Protein AF-A0A4P5UZQ2-F1 (afdb_monomer)

Structure (mmCIF, N/CA/C/O backbone):
data_AF-A0A4P5UZQ2-F1
#
_entry.id   AF-A0A4P5UZQ2-F1
#
loop_
_atom_site.group_PDB
_atom_site.id
_atom_site.type_symbol
_atom_site.label_atom_id
_atom_site.label_alt_id
_atom_site.label_comp_id
_atom_site.label_asym_id
_atom_site.label_entity_id
_atom_site.label_seq_id
_atom_site.pdbx_PDB_ins_code
_atom_site.Cartn_x
_atom_site.Cartn_y
_atom_site.Cartn_z
_atom_site.occupancy
_atom_site.B_iso_or_equiv
_atom_site.auth_seq_id
_atom_site.auth_comp_id
_atom_site.auth_asym_id
_atom_site.auth_atom_id
_atom_site.pdbx_PDB_model_num
ATOM 1 N N . MET A 1 1 ? 15.882 -13.762 -5.109 1.00 49.16 1 MET A N 1
ATOM 2 C CA . MET A 1 1 ? 14.760 -13.003 -5.706 1.00 49.16 1 MET A CA 1
ATOM 3 C C . MET A 1 1 ? 15.111 -12.669 -7.142 1.00 49.16 1 MET A C 1
ATOM 5 O O . MET A 1 1 ? 16.211 -12.174 -7.366 1.00 49.16 1 MET A O 1
ATOM 9 N N . SER A 1 2 ? 14.234 -12.939 -8.112 1.00 47.66 2 SER A N 1
ATOM 10 C CA . SER A 1 2 ? 14.454 -12.414 -9.464 1.00 47.66 2 SER A CA 1
ATOM 11 C C . SER A 1 2 ? 14.157 -10.909 -9.446 1.00 47.66 2 SER A C 1
ATOM 13 O O . SER A 1 2 ? 13.168 -10.476 -8.862 1.00 47.66 2 SER A O 1
ATOM 15 N N . LYS A 1 3 ? 15.002 -10.084 -10.077 1.00 52.59 3 LYS A N 1
ATOM 16 C CA . LYS A 1 3 ? 14.808 -8.620 -10.191 1.00 52.59 3 LYS A CA 1
ATOM 17 C C . LYS A 1 3 ? 13.460 -8.222 -10.829 1.00 52.59 3 LYS A C 1
ATOM 19 O O . LYS A 1 3 ? 13.078 -7.056 -10.792 1.00 52.59 3 LYS A O 1
ATOM 24 N N . LEU A 1 4 ? 12.741 -9.181 -11.414 1.00 57.22 4 LEU A N 1
ATOM 25 C CA . LEU A 1 4 ? 11.471 -8.980 -12.104 1.00 57.22 4 LEU A CA 1
ATOM 26 C C . LEU A 1 4 ? 10.311 -8.700 -11.136 1.00 57.22 4 LEU A C 1
ATOM 28 O O . LEU A 1 4 ? 9.466 -7.867 -11.463 1.00 57.22 4 LEU A O 1
ATOM 32 N N . SER A 1 5 ? 10.300 -9.302 -9.938 1.00 70.31 5 SER A N 1
ATOM 33 C CA . SER A 1 5 ? 9.136 -9.273 -9.035 1.00 70.31 5 SER A CA 1
ATOM 34 C C . SER A 1 5 ? 8.850 -7.910 -8.394 1.00 70.31 5 SER A C 1
ATOM 36 O O . SER A 1 5 ? 7.720 -7.656 -8.009 1.00 70.31 5 SER A O 1
ATOM 38 N N . ILE A 1 6 ? 9.825 -7.001 -8.308 1.00 86.50 6 ILE A N 1
ATOM 39 C CA . ILE A 1 6 ? 9.618 -5.640 -7.770 1.00 86.50 6 ILE A CA 1
ATOM 40 C C . ILE A 1 6 ? 9.812 -4.528 -8.811 1.00 86.50 6 ILE A C 1
ATOM 42 O O . ILE A 1 6 ? 9.626 -3.346 -8.536 1.00 86.50 6 ILE A O 1
ATOM 46 N N . SER A 1 7 ? 10.160 -4.878 -10.048 1.00 87.50 7 SER A N 1
ATOM 47 C CA . SER A 1 7 ? 10.441 -3.881 -11.093 1.00 87.50 7 SER A CA 1
ATOM 48 C C . SER A 1 7 ? 9.331 -2.829 -11.264 1.00 87.50 7 SER A C 1
ATOM 50 O O . SER A 1 7 ? 9.636 -1.669 -11.530 1.00 87.50 7 SER A O 1
ATOM 52 N N . TRP A 1 8 ? 8.070 -3.202 -11.027 1.00 90.44 8 TRP A N 1
ATOM 53 C CA . TRP A 1 8 ? 6.897 -2.323 -11.099 1.00 90.44 8 TRP A CA 1
ATOM 54 C C . TRP A 1 8 ? 6.893 -1.173 -10.074 1.00 90.44 8 TRP A C 1
ATOM 56 O O . TRP A 1 8 ? 6.222 -0.167 -10.298 1.00 90.44 8 TRP A O 1
ATOM 66 N N . PHE A 1 9 ? 7.637 -1.303 -8.969 1.00 92.56 9 PHE A N 1
ATOM 67 C CA . PHE A 1 9 ? 7.809 -0.237 -7.982 1.00 92.56 9 PHE A CA 1
ATOM 68 C C . PHE A 1 9 ? 9.000 0.672 -8.311 1.00 92.56 9 PHE A C 1
ATOM 70 O O . PHE A 1 9 ? 8.958 1.856 -8.008 1.00 92.56 9 PHE A O 1
ATOM 77 N N . TYR A 1 10 ? 10.072 0.162 -8.926 1.00 88.31 10 TYR A N 1
ATOM 78 C CA . TYR A 1 10 ? 11.285 0.958 -9.195 1.00 88.31 10 TYR A CA 1
ATOM 79 C C . TYR A 1 10 ? 11.356 1.570 -10.596 1.00 88.31 10 TYR A C 1
ATOM 81 O O . TYR A 1 10 ? 12.229 2.387 -10.867 1.00 88.31 10 TYR A O 1
ATOM 89 N N . THR A 1 11 ? 10.480 1.157 -11.504 1.00 87.56 11 THR A N 1
ATOM 90 C CA . THR A 1 11 ? 10.437 1.644 -12.887 1.00 87.56 11 THR A CA 1
ATOM 91 C C . THR A 1 11 ? 8.995 1.902 -13.289 1.00 87.56 11 THR A C 1
ATOM 93 O O . THR A 1 11 ? 8.082 1.420 -12.620 1.00 87.56 11 THR A O 1
ATOM 96 N N . SER A 1 12 ? 8.780 2.640 -14.382 1.00 86.25 12 SER A N 1
ATOM 97 C CA . SER A 1 12 ? 7.440 2.757 -14.959 1.00 86.25 12 SER A CA 1
ATOM 98 C C . SER A 1 12 ? 6.910 1.355 -15.309 1.00 86.25 12 SER A C 1
ATOM 100 O O . SER A 1 12 ? 7.526 0.661 -16.125 1.00 86.25 12 SER A O 1
ATOM 102 N N . PRO A 1 13 ? 5.798 0.900 -14.701 1.00 84.19 13 PRO A N 1
ATOM 103 C CA .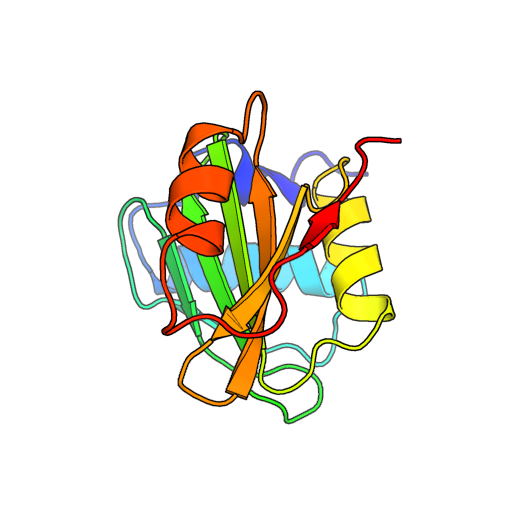 PRO A 1 13 ? 5.224 -0.414 -14.967 1.00 84.19 13 PRO A CA 1
ATOM 104 C C . PRO A 1 13 ? 4.559 -0.509 -16.351 1.00 84.19 13 PRO A C 1
ATOM 106 O O . PRO A 1 13 ? 4.237 -1.618 -16.782 1.00 84.19 13 PRO A O 1
ATOM 109 N N . GLY A 1 14 ? 4.370 0.621 -17.042 1.00 84.25 14 GLY A N 1
ATOM 110 C CA . GLY A 1 14 ? 3.774 0.716 -18.373 1.00 84.25 14 GLY A CA 1
ATOM 111 C C . GLY A 1 14 ? 2.798 1.887 -18.511 1.00 84.25 14 GLY A C 1
ATOM 112 O O . GLY A 1 14 ? 2.581 2.651 -17.571 1.00 84.25 14 GLY A O 1
ATOM 113 N N . ASP A 1 15 ? 2.206 1.991 -19.699 1.00 86.50 15 ASP A N 1
ATOM 114 C CA . ASP A 1 15 ? 1.211 2.987 -20.129 1.00 86.50 15 ASP A CA 1
ATOM 115 C C . ASP A 1 15 ? -0.201 2.391 -20.302 1.00 86.50 15 ASP A C 1
ATOM 117 O O . ASP A 1 15 ? -1.159 3.088 -20.627 1.00 86.50 15 ASP A O 1
ATOM 121 N N . ASN A 1 16 ? -0.350 1.087 -20.065 1.00 90.56 16 ASN A N 1
ATOM 122 C CA . ASN A 1 16 ? -1.605 0.360 -20.188 1.00 90.56 16 ASN A CA 1
ATOM 123 C C . ASN A 1 16 ? -2.017 -0.214 -18.827 1.00 90.56 16 ASN A C 1
ATOM 125 O O . ASN A 1 16 ? -1.337 -1.088 -18.288 1.00 90.56 16 ASN A O 1
ATOM 129 N N . ALA A 1 17 ? -3.154 0.244 -18.301 1.00 91.31 17 ALA A N 1
ATOM 130 C CA . ALA A 1 17 ? -3.618 -0.093 -16.956 1.00 91.31 17 ALA A CA 1
ATOM 131 C C . ALA A 1 17 ? -3.788 -1.607 -16.735 1.00 91.31 17 ALA A C 1
ATOM 133 O O . ALA A 1 17 ? -3.405 -2.123 -15.687 1.00 91.31 17 ALA A O 1
ATOM 134 N N . HIS A 1 18 ? -4.284 -2.339 -17.738 1.00 91.25 18 HIS A N 1
ATOM 135 C CA . HIS A 1 18 ? -4.426 -3.793 -17.658 1.00 91.25 18 HIS A CA 1
ATOM 136 C C . HIS A 1 18 ? -3.063 -4.495 -17.573 1.00 91.25 18 HIS A C 1
ATOM 138 O O . HIS A 1 18 ? -2.870 -5.375 -16.737 1.00 91.25 18 HIS A O 1
ATOM 144 N N . ARG A 1 19 ? -2.080 -4.075 -18.382 1.00 91.56 19 ARG A N 1
ATOM 145 C CA . ARG A 1 19 ? -0.714 -4.632 -18.329 1.00 91.56 19 ARG A CA 1
ATOM 146 C C . ARG A 1 19 ? 0.001 -4.297 -17.021 1.00 91.56 19 ARG A C 1
ATOM 148 O O . ARG A 1 19 ? 0.721 -5.143 -16.494 1.00 91.56 19 ARG A O 1
ATOM 155 N N . VAL A 1 20 ? -0.207 -3.089 -16.494 1.00 92.62 20 VAL A N 1
ATOM 156 C CA . VAL A 1 20 ? 0.302 -2.685 -15.175 1.00 92.62 20 VAL A CA 1
ATOM 157 C C . VAL A 1 20 ? -0.277 -3.598 -14.092 1.00 92.62 20 VAL A C 1
ATOM 159 O O . VAL A 1 20 ? 0.485 -4.176 -13.318 1.00 92.62 20 VAL A O 1
ATOM 162 N N . ALA A 1 21 ? -1.599 -3.791 -14.078 1.00 94.50 21 ALA A N 1
ATOM 163 C CA . ALA A 1 21 ? -2.272 -4.668 -13.124 1.00 94.50 21 ALA A CA 1
ATOM 164 C C . ALA A 1 21 ? -1.773 -6.114 -13.213 1.00 94.50 21 ALA A C 1
ATOM 166 O O . ALA A 1 21 ? -1.423 -6.705 -12.195 1.00 94.50 21 ALA A O 1
ATOM 167 N N . GLU A 1 22 ? -1.659 -6.664 -14.423 1.00 93.56 22 GLU A N 1
ATOM 168 C CA . GLU A 1 22 ? -1.141 -8.015 -14.641 1.00 93.56 22 GLU A CA 1
ATOM 169 C C . GLU A 1 22 ? 0.271 -8.190 -14.080 1.00 93.56 22 GLU A C 1
ATOM 171 O O . GLU A 1 22 ? 0.534 -9.130 -13.330 1.00 93.56 22 GLU A O 1
ATOM 176 N N . ARG A 1 23 ? 1.169 -7.244 -14.364 1.00 92.25 23 ARG A N 1
ATOM 177 C CA . ARG A 1 23 ? 2.547 -7.286 -13.864 1.00 92.25 23 ARG A CA 1
ATOM 178 C C . ARG A 1 23 ? 2.607 -7.278 -12.337 1.00 92.25 23 ARG A C 1
ATOM 180 O O . ARG A 1 23 ? 3.391 -8.025 -11.751 1.00 92.25 23 ARG A O 1
ATOM 187 N N . VAL A 1 24 ? 1.794 -6.439 -11.696 1.00 93.38 24 VAL A N 1
ATOM 188 C CA . VAL A 1 24 ? 1.735 -6.349 -10.231 1.00 93.38 24 VAL A CA 1
ATOM 189 C C . VAL A 1 24 ? 1.110 -7.610 -9.629 1.00 93.38 24 VAL A C 1
ATOM 191 O O . VAL A 1 24 ? 1.652 -8.146 -8.664 1.00 93.38 24 VAL A O 1
ATOM 194 N N . ARG A 1 25 ? 0.041 -8.156 -10.221 1.00 94.75 25 ARG A N 1
ATOM 195 C CA . ARG A 1 25 ? -0.556 -9.428 -9.782 1.00 94.75 25 ARG A CA 1
ATOM 196 C C . ARG A 1 25 ? 0.442 -10.574 -9.842 1.00 94.75 25 ARG A C 1
ATOM 198 O O . ARG A 1 25 ? 0.642 -11.242 -8.835 1.00 94.75 25 ARG A O 1
ATOM 205 N N . GLN A 1 26 ? 1.133 -10.753 -10.968 1.00 93.25 26 GLN A N 1
ATOM 206 C CA . GLN A 1 26 ? 2.139 -11.808 -11.115 1.00 93.25 26 GLN A CA 1
ATOM 207 C C . GLN A 1 26 ? 3.250 -11.699 -10.062 1.00 93.25 26 GLN A C 1
ATOM 209 O O . GLN A 1 26 ? 3.673 -12.709 -9.491 1.00 93.25 26 GLN A O 1
ATOM 214 N N . ALA A 1 27 ? 3.697 -10.478 -9.755 1.00 92.31 27 ALA A N 1
ATOM 215 C CA . ALA A 1 27 ? 4.657 -10.225 -8.687 1.00 92.31 27 ALA A CA 1
ATOM 216 C C . ALA A 1 27 ? 4.125 -10.636 -7.302 1.00 92.31 27 ALA A C 1
ATOM 218 O O . ALA A 1 27 ? 4.799 -11.370 -6.574 1.00 92.31 27 ALA A O 1
ATOM 219 N N . LEU A 1 28 ? 2.912 -10.201 -6.957 1.00 93.00 28 LEU A N 1
ATOM 220 C CA . LEU A 1 28 ? 2.264 -10.495 -5.677 1.00 93.00 28 LEU A CA 1
ATOM 221 C C . LEU A 1 28 ? 1.963 -11.993 -5.518 1.00 93.00 28 LEU A C 1
ATOM 223 O O . LEU A 1 28 ? 2.246 -12.565 -4.462 1.00 93.00 28 LEU A O 1
ATOM 227 N N . TRP A 1 29 ? 1.493 -12.662 -6.571 1.00 93.81 29 TRP A N 1
ATOM 228 C CA . TRP A 1 29 ? 1.276 -14.110 -6.594 1.00 93.81 29 TRP A CA 1
ATOM 229 C C . TRP A 1 29 ? 2.574 -14.883 -6.392 1.00 93.81 29 TRP A C 1
ATOM 231 O O . TRP A 1 29 ? 2.625 -15.777 -5.551 1.00 93.81 29 TRP A O 1
ATOM 241 N N . THR A 1 30 ? 3.651 -14.489 -7.079 1.00 91.12 30 THR A N 1
ATOM 242 C CA . THR A 1 30 ? 4.980 -15.106 -6.907 1.00 91.12 30 THR A CA 1
ATOM 243 C C . THR A 1 30 ? 5.515 -14.918 -5.485 1.00 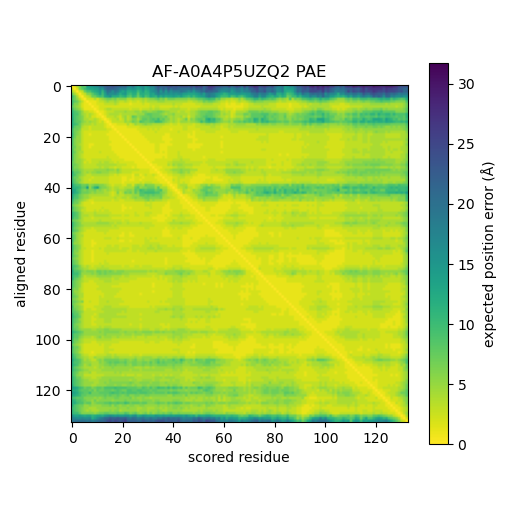91.12 30 THR A C 1
ATOM 245 O O . THR A 1 30 ? 6.289 -15.735 -4.991 1.00 91.12 30 THR A O 1
ATOM 248 N N . SER A 1 31 ? 5.090 -13.853 -4.802 1.00 89.19 31 SER A N 1
ATOM 249 C CA . SER A 1 31 ? 5.419 -13.599 -3.399 1.00 89.19 31 SER A CA 1
ATOM 250 C C . SER A 1 31 ? 4.582 -14.435 -2.411 1.00 89.19 31 SER A C 1
ATOM 252 O O . SER A 1 31 ? 4.899 -14.487 -1.229 1.00 89.19 31 SER A O 1
ATOM 254 N N . GLY A 1 32 ? 3.536 -15.122 -2.878 1.00 89.88 32 GLY A N 1
ATOM 255 C CA . GLY A 1 32 ? 2.671 -15.978 -2.061 1.00 89.88 32 GLY A CA 1
ATOM 256 C C . GLY A 1 32 ? 1.323 -15.362 -1.675 1.00 89.88 32 GLY A C 1
ATOM 257 O O . GLY A 1 32 ? 0.610 -15.961 -0.873 1.00 89.88 32 GLY A O 1
ATOM 258 N N . LEU A 1 33 ? 0.947 -14.204 -2.230 1.00 92.31 33 LEU A N 1
ATOM 259 C CA . LEU A 1 33 ? -0.386 -13.600 -2.066 1.00 92.31 33 LEU A CA 1
ATOM 260 C C . LEU A 1 33 ? -1.344 -14.130 -3.140 1.00 92.31 33 LEU A C 1
ATOM 262 O O . LEU A 1 33 ? -1.842 -13.366 -3.953 1.00 92.31 33 LEU A O 1
ATOM 266 N N . THR A 1 34 ? -1.544 -15.446 -3.206 1.00 91.69 34 THR A N 1
ATOM 267 C CA . THR A 1 34 ? -2.223 -16.114 -4.335 1.00 91.69 34 THR A CA 1
ATOM 268 C C . THR A 1 34 ? -3.718 -15.818 -4.451 1.00 91.69 34 THR A C 1
ATOM 270 O O . THR A 1 34 ? -4.249 -15.865 -5.552 1.00 91.69 34 THR A O 1
ATOM 273 N N . ASP A 1 35 ? -4.391 -15.485 -3.348 1.00 93.50 35 ASP A N 1
ATOM 274 C CA . ASP A 1 35 ? -5.828 -15.159 -3.313 1.00 93.50 35 ASP A CA 1
ATOM 275 C C . ASP A 1 35 ? -6.096 -13.659 -3.547 1.00 93.50 35 ASP A C 1
ATOM 277 O O . ASP A 1 35 ? -6.920 -13.026 -2.889 1.00 93.50 35 ASP A O 1
ATOM 281 N N . LEU A 1 36 ? -5.292 -13.057 -4.425 1.00 95.06 36 LEU A N 1
ATOM 282 C CA . LEU A 1 36 ? -5.312 -11.637 -4.753 1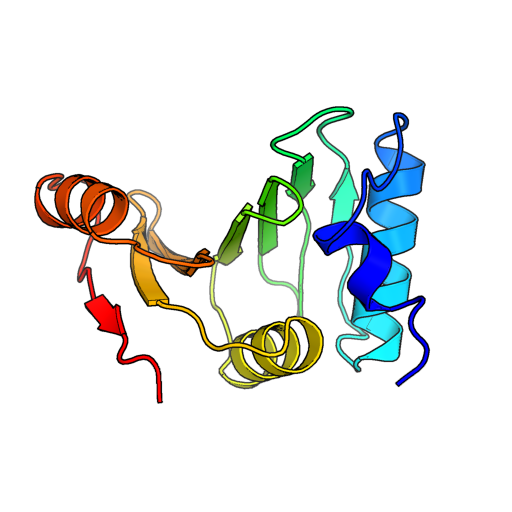.00 95.06 36 LEU A CA 1
ATOM 283 C C . LEU A 1 36 ? -5.792 -11.441 -6.186 1.00 95.06 36 LEU A C 1
ATOM 285 O O . LEU A 1 36 ? -5.240 -12.031 -7.116 1.00 95.06 36 LEU A O 1
ATOM 289 N N . TRP A 1 37 ? -6.729 -10.522 -6.383 1.00 96.00 37 TRP A N 1
ATOM 290 C CA . TRP A 1 37 ? -7.085 -10.021 -7.704 1.00 96.00 37 TRP A CA 1
ATOM 291 C C . TRP A 1 37 ? -7.150 -8.499 -7.688 1.00 96.00 37 TRP A C 1
ATOM 293 O O . TRP A 1 37 ? -7.797 -7.908 -6.827 1.00 96.00 37 TRP A O 1
ATOM 303 N N . LEU A 1 38 ? -6.476 -7.867 -8.646 1.00 96.38 38 LEU A N 1
ATOM 304 C CA . LEU A 1 38 ? -6.380 -6.419 -8.785 1.00 96.38 38 LEU A CA 1
ATOM 305 C C . LEU A 1 38 ? -6.574 -6.020 -10.247 1.00 96.38 38 LEU A C 1
ATOM 307 O O . LEU A 1 38 ? -5.980 -6.625 -11.139 1.00 96.38 38 LEU A O 1
ATOM 311 N N . ASP A 1 39 ? -7.334 -4.955 -10.460 1.00 96.38 39 ASP A N 1
ATOM 312 C CA . ASP A 1 39 ? -7.573 -4.335 -11.756 1.00 96.38 39 ASP A CA 1
ATOM 313 C C . ASP A 1 39 ? -6.988 -2.922 -11.781 1.00 96.38 39 ASP A C 1
ATOM 315 O O . ASP A 1 39 ? -6.975 -2.213 -10.772 1.00 96.38 39 ASP A O 1
ATOM 319 N N . GLY A 1 40 ? -6.459 -2.519 -12.936 1.00 91.44 40 GLY A N 1
ATOM 320 C CA . GLY A 1 40 ? -5.804 -1.227 -13.100 1.00 91.44 40 GLY A CA 1
ATOM 321 C C . GLY A 1 40 ? -6.781 -0.118 -13.433 1.00 91.44 40 GLY A C 1
ATOM 322 O O . GLY A 1 40 ? -7.556 -0.240 -14.377 1.00 91.44 40 GLY A O 1
ATOM 323 N N . THR A 1 41 ? -6.694 0.986 -12.694 1.00 86.19 41 THR A N 1
ATOM 324 C CA . THR A 1 41 ? -7.573 2.151 -12.870 1.00 86.19 41 THR A CA 1
ATOM 325 C C . THR A 1 41 ? -6.826 3.404 -13.330 1.00 86.19 41 THR A C 1
ATOM 327 O O . THR A 1 41 ? -7.458 4.425 -13.577 1.00 86.19 41 THR A O 1
ATOM 330 N N . SER A 1 42 ? -5.493 3.356 -13.430 1.00 87.44 42 SER A N 1
ATOM 331 C CA . SER A 1 42 ? -4.650 4.460 -13.914 1.00 87.44 42 SER A CA 1
ATOM 332 C C . SER A 1 42 ? -3.573 3.961 -14.882 1.00 87.44 42 SER A C 1
ATOM 334 O O . SER A 1 42 ? -3.066 2.846 -14.743 1.00 87.44 42 SER A O 1
ATOM 336 N N . THR A 1 43 ? -3.213 4.803 -15.852 1.00 83.88 43 THR A N 1
ATOM 337 C CA . THR A 1 43 ? -2.151 4.575 -16.848 1.00 83.88 43 THR A CA 1
ATOM 338 C C . THR A 1 43 ? -0.884 5.396 -16.583 1.00 83.88 43 THR A C 1
ATOM 340 O O . THR A 1 43 ? 0.100 5.239 -17.301 1.00 83.88 43 THR A O 1
ATOM 343 N N . SER A 1 44 ? -0.877 6.255 -15.559 1.00 87.50 44 SER A N 1
ATOM 344 C CA . SER A 1 44 ? 0.261 7.105 -15.183 1.00 87.50 44 SER A CA 1
ATOM 345 C C . SER A 1 44 ? 0.405 7.212 -13.667 1.00 87.50 44 SER A C 1
ATOM 347 O O . SER A 1 44 ? -0.544 6.952 -12.932 1.00 87.50 44 SER A O 1
ATOM 349 N N . ALA A 1 45 ? 1.584 7.621 -13.192 1.00 88.50 45 ALA A N 1
ATOM 350 C CA . ALA A 1 45 ? 1.816 7.841 -11.769 1.00 88.50 45 ALA A CA 1
ATOM 351 C C . ALA A 1 45 ? 0.949 9.002 -11.216 1.00 88.50 45 ALA A C 1
ATOM 353 O O . ALA A 1 45 ? 0.828 10.025 -11.894 1.00 88.50 45 ALA A O 1
ATOM 354 N N . PRO A 1 46 ? 0.390 8.888 -9.996 1.00 94.00 46 PRO A N 1
ATOM 355 C CA . PRO A 1 46 ? 0.340 7.682 -9.172 1.00 94.00 46 PRO A CA 1
ATOM 356 C C . PRO A 1 46 ? -0.481 6.569 -9.836 1.00 94.00 46 PRO A C 1
ATOM 358 O O . PRO A 1 46 ? -1.630 6.765 -10.240 1.00 94.00 46 PRO A O 1
ATOM 361 N N . TYR A 1 47 ? 0.120 5.386 -9.952 1.00 95.50 47 TYR A N 1
ATOM 362 C CA . TYR A 1 47 ? -0.574 4.216 -10.468 1.00 95.50 47 TYR A CA 1
ATOM 363 C C . TYR A 1 47 ? -1.554 3.745 -9.412 1.00 95.50 47 TYR A C 1
ATOM 365 O O . TYR A 1 47 ? -1.243 3.793 -8.225 1.00 95.50 47 TYR A O 1
ATOM 373 N N . LYS A 1 48 ? -2.726 3.287 -9.845 1.00 96.19 48 LYS A N 1
ATOM 374 C CA . LYS A 1 48 ? -3.772 2.817 -8.948 1.00 96.19 48 LYS A CA 1
ATOM 375 C C . LYS A 1 48 ? -4.307 1.476 -9.421 1.00 96.19 48 LYS A C 1
ATOM 377 O O . LYS A 1 48 ? -4.654 1.324 -10.595 1.00 96.19 48 LYS A O 1
ATOM 382 N N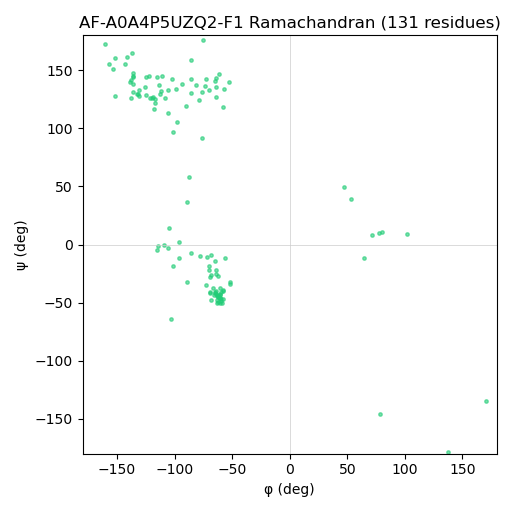 . LEU A 1 49 ? -4.361 0.531 -8.491 1.00 96.94 49 LEU A N 1
ATOM 383 C CA . LEU A 1 49 ? -5.015 -0.758 -8.645 1.00 96.94 49 LEU A CA 1
ATOM 384 C C . LEU A 1 49 ? -6.084 -0.926 -7.567 1.00 96.94 49 LEU A C 1
ATOM 386 O O . LEU A 1 49 ? -5.894 -0.511 -6.424 1.00 96.94 49 LEU A O 1
ATOM 390 N N . THR A 1 50 ? -7.182 -1.580 -7.920 1.00 97.38 50 THR A N 1
ATOM 391 C CA . THR A 1 50 ? -8.293 -1.865 -7.006 1.00 97.38 50 THR A CA 1
ATOM 392 C C . THR A 1 50 ? -8.764 -3.295 -7.185 1.00 97.38 50 THR A C 1
ATOM 394 O O . THR A 1 50 ? -8.800 -3.794 -8.307 1.00 97.38 50 THR A O 1
ATOM 397 N N . GLY A 1 51 ? -9.165 -3.947 -6.104 1.00 96.69 51 GLY A N 1
ATOM 398 C CA . GLY A 1 51 ? -9.727 -5.285 -6.167 1.00 96.69 51 GLY A CA 1
ATOM 399 C C . GLY A 1 51 ? -9.888 -5.887 -4.783 1.00 96.69 51 GLY A C 1
ATOM 400 O O . GLY A 1 51 ? -10.404 -5.234 -3.874 1.00 96.69 51 GLY A O 1
ATOM 401 N N . ASN A 1 52 ? -9.480 -7.143 -4.627 1.00 96.62 52 ASN A N 1
ATOM 402 C CA . ASN A 1 52 ? -9.657 -7.876 -3.384 1.00 96.62 52 ASN A CA 1
ATOM 403 C C . ASN A 1 52 ? -8.486 -8.809 -3.054 1.00 96.62 52 ASN A C 1
ATOM 405 O O . ASN A 1 52 ? -7.742 -9.250 -3.930 1.00 96.62 52 ASN A O 1
ATOM 409 N N . TYR A 1 53 ? -8.349 -9.093 -1.763 1.00 96.31 53 TYR A N 1
ATOM 410 C CA . TYR A 1 53 ? -7.464 -10.107 -1.207 1.00 96.31 53 TYR A CA 1
ATOM 411 C C . TYR A 1 53 ? -8.207 -10.846 -0.093 1.00 96.31 53 TYR A C 1
ATOM 413 O O . TYR A 1 53 ? -8.740 -10.198 0.812 1.00 96.31 53 TYR A O 1
ATOM 421 N N . GLU A 1 54 ? -8.277 -12.178 -0.158 1.00 94.56 54 GLU A N 1
ATOM 422 C CA . GLU A 1 54 ? -9.032 -13.000 0.808 1.00 94.56 54 GLU A CA 1
ATOM 423 C C . GLU A 1 54 ? -10.499 -12.549 0.960 1.00 94.56 54 GLU A C 1
ATOM 425 O O . GLU A 1 54 ? -11.042 -12.468 2.065 1.00 94.56 54 GLU A O 1
ATOM 430 N N . GLY A 1 55 ? -11.132 -12.171 -0.158 1.00 93.88 55 GLY A N 1
ATOM 431 C CA . GLY A 1 55 ? -12.514 -11.681 -0.194 1.00 93.88 55 GLY A CA 1
ATOM 432 C C . GLY A 1 55 ? -12.730 -10.286 0.409 1.00 93.88 55 GLY A C 1
ATOM 433 O O . GLY A 1 55 ? -13.874 -9.863 0.562 1.00 93.88 55 GLY A O 1
ATOM 434 N N . ARG A 1 56 ? -11.662 -9.555 0.755 1.00 94.50 56 ARG A N 1
ATOM 435 C CA . ARG A 1 56 ? -11.728 -8.201 1.331 1.00 94.50 56 ARG A CA 1
ATOM 436 C C . ARG A 1 56 ? -11.204 -7.166 0.353 1.00 94.50 56 ARG A C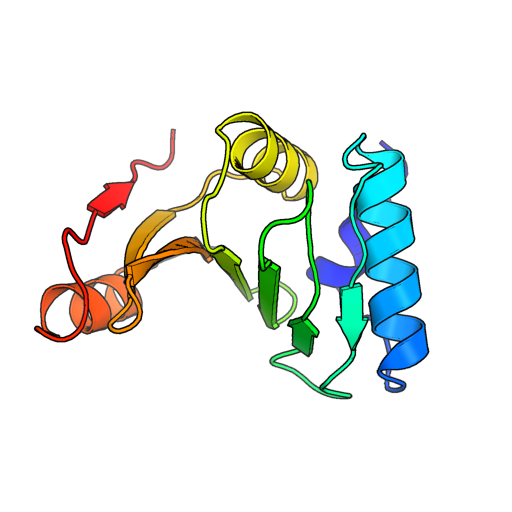 1
ATOM 438 O O . ARG A 1 56 ? -10.245 -7.437 -0.365 1.00 94.50 56 ARG A O 1
ATOM 445 N N . MET A 1 57 ? -11.793 -5.971 0.358 1.00 96.56 57 MET A N 1
ATOM 446 C CA . MET A 1 57 ? -11.349 -4.876 -0.509 1.00 96.56 57 MET A CA 1
ATOM 447 C C . MET A 1 57 ? -9.867 -4.554 -0.276 1.00 96.56 57 MET A C 1
ATOM 449 O O . MET A 1 57 ? -9.435 -4.394 0.871 1.00 96.56 57 MET A O 1
ATOM 453 N N . LEU A 1 58 ? -9.128 -4.406 -1.375 1.00 97.56 58 LEU A N 1
ATOM 454 C CA . LEU A 1 58 ? -7.738 -3.976 -1.407 1.00 97.56 58 LEU A CA 1
ATOM 455 C C . LEU A 1 58 ? -7.532 -2.957 -2.531 1.00 97.56 58 LEU A C 1
ATOM 457 O O . LEU A 1 58 ? -7.906 -3.191 -3.679 1.00 97.56 58 LEU A O 1
ATOM 461 N N . GLU A 1 59 ? -6.885 -1.848 -2.209 1.00 97.81 59 GLU A N 1
ATOM 462 C CA . GLU A 1 59 ? -6.396 -0.870 -3.171 1.00 97.81 59 GLU A CA 1
ATOM 463 C C . GLU A 1 59 ? -4.903 -0.638 -2.961 1.00 97.81 59 GLU A C 1
ATOM 465 O O . GLU A 1 59 ? -4.415 -0.625 -1.827 1.00 97.81 59 GLU A O 1
ATOM 470 N N . LEU A 1 60 ? -4.195 -0.436 -4.068 1.00 97.56 60 LEU A N 1
ATOM 471 C CA . LEU A 1 60 ? -2.795 -0.042 -4.091 1.00 97.56 60 LEU A CA 1
ATOM 472 C C . LEU A 1 60 ? -2.656 1.231 -4.914 1.00 97.56 60 LEU A C 1
ATOM 474 O O . LEU A 1 60 ? -3.087 1.267 -6.067 1.00 97.56 60 LEU A O 1
ATOM 478 N N . ASP A 1 61 ? -2.007 2.239 -4.346 1.00 96.69 61 ASP A N 1
ATOM 479 C CA . ASP A 1 61 ? -1.579 3.443 -5.042 1.00 96.69 61 ASP A CA 1
ATOM 480 C C . ASP A 1 61 ? -0.081 3.668 -4.843 1.00 96.69 61 ASP A C 1
ATOM 482 O O . ASP A 1 61 ? 0.438 3.485 -3.747 1.00 96.69 61 ASP A O 1
ATOM 486 N N . TRP A 1 62 ? 0.653 4.005 -5.903 1.00 96.88 62 TRP A N 1
ATOM 487 C CA . TRP A 1 62 ? 2.094 4.236 -5.779 1.00 96.88 62 TRP A CA 1
ATOM 488 C C . TRP A 1 62 ? 2.645 5.182 -6.836 1.00 96.88 62 TRP A C 1
ATOM 490 O O . TRP A 1 62 ? 2.190 5.213 -7.984 1.00 96.88 62 TRP A O 1
ATOM 500 N N . THR A 1 63 ? 3.708 5.882 -6.454 1.00 95.75 63 THR A N 1
ATOM 501 C CA . THR A 1 63 ? 4.614 6.565 -7.377 1.00 95.75 63 THR A CA 1
ATOM 502 C C . THR A 1 63 ? 5.930 5.792 -7.409 1.00 95.75 63 THR A C 1
ATOM 504 O O . THR A 1 63 ? 6.512 5.547 -6.345 1.00 95.75 63 THR A O 1
ATOM 507 N N . PRO A 1 64 ? 6.424 5.381 -8.596 1.00 94.31 64 PRO A N 1
ATOM 508 C CA . PRO A 1 64 ? 7.649 4.603 -8.688 1.00 94.31 64 PRO A CA 1
ATOM 509 C C . PRO A 1 64 ? 8.820 5.260 -7.958 1.00 94.31 64 PRO A C 1
ATOM 511 O O . PRO A 1 64 ? 9.010 6.467 -8.040 1.00 94.31 64 PRO A O 1
ATOM 514 N N . THR A 1 65 ? 9.625 4.454 -7.268 1.00 92.31 65 THR A N 1
ATOM 515 C CA . THR A 1 65 ? 10.806 4.845 -6.475 1.00 92.31 65 THR A CA 1
ATOM 516 C C . THR A 1 65 ? 10.549 5.726 -5.251 1.00 92.31 65 THR A C 1
ATOM 518 O O . THR A 1 65 ? 11.450 5.844 -4.419 1.00 92.31 65 THR A O 1
ATOM 521 N N . GLU A 1 66 ? 9.344 6.274 -5.091 1.00 94.38 66 GLU A N 1
ATOM 522 C CA . GLU A 1 66 ? 9.023 7.232 -4.035 1.00 94.38 66 GLU A CA 1
ATOM 523 C C . GLU A 1 66 ? 8.227 6.588 -2.902 1.00 94.38 66 GLU A C 1
ATOM 525 O O . GLU A 1 66 ? 8.714 6.486 -1.776 1.00 94.38 66 GLU A O 1
ATOM 530 N N . TRP A 1 67 ? 7.010 6.125 -3.180 1.00 95.75 67 TRP A N 1
ATOM 531 C CA . TRP A 1 67 ? 6.110 5.638 -2.141 1.00 95.75 67 TRP A CA 1
ATOM 532 C C . TRP A 1 67 ? 5.067 4.674 -2.690 1.00 95.75 67 TRP A C 1
ATOM 534 O O . TRP A 1 67 ? 4.711 4.727 -3.865 1.00 95.75 67 TRP A O 1
ATOM 544 N N . LEU A 1 68 ? 4.562 3.809 -1.814 1.00 97.44 68 LEU A N 1
ATOM 545 C CA . LEU A 1 68 ? 3.399 2.961 -2.031 1.00 97.44 68 LEU A CA 1
ATOM 546 C C . LEU A 1 68 ? 2.455 3.085 -0.839 1.00 97.44 68 LEU A C 1
ATOM 548 O O . LEU A 1 68 ? 2.879 2.973 0.308 1.00 97.44 68 LEU A O 1
ATOM 552 N N . ARG A 1 69 ? 1.172 3.263 -1.115 1.00 97.75 69 ARG A N 1
ATOM 553 C CA . ARG A 1 69 ? 0.080 3.204 -0.159 1.00 97.75 69 ARG A CA 1
ATOM 554 C C . ARG A 1 69 ? -0.790 1.995 -0.483 1.00 97.75 69 ARG A C 1
ATOM 556 O O . ARG A 1 69 ? -1.085 1.685 -1.633 1.00 97.75 69 ARG A O 1
ATOM 563 N N . MET A 1 70 ? -1.171 1.293 0.572 1.00 98.00 70 MET A N 1
ATOM 564 C CA . MET A 1 70 ? -2.119 0.193 0.531 1.00 98.00 70 MET A CA 1
ATOM 565 C C . MET A 1 70 ? -3.304 0.552 1.408 1.00 98.00 70 MET A C 1
ATOM 567 O O . MET A 1 70 ? -3.120 0.845 2.588 1.00 98.00 70 MET A O 1
ATOM 571 N N . ARG A 1 71 ? -4.508 0.481 0.848 1.00 98.00 71 ARG A N 1
ATOM 572 C CA . ARG A 1 71 ? -5.767 0.703 1.558 1.00 98.00 71 ARG A CA 1
ATOM 573 C C . ARG A 1 71 ? -6.577 -0.580 1.532 1.00 98.00 71 ARG A C 1
ATOM 575 O O . ARG A 1 71 ? -6.868 -1.103 0.463 1.00 98.00 71 ARG A O 1
ATOM 582 N N . ALA A 1 72 ? -6.926 -1.106 2.697 1.00 97.31 72 ALA A N 1
ATOM 583 C CA . ALA A 1 72 ? -7.614 -2.383 2.808 1.00 97.31 72 ALA A CA 1
ATOM 584 C C . ALA A 1 72 ? -8.748 -2.311 3.825 1.00 97.31 72 ALA A C 1
ATOM 586 O O . ALA A 1 72 ? -8.618 -1.680 4.873 1.00 97.31 72 ALA A O 1
ATOM 587 N N . GLN A 1 73 ? -9.839 -3.026 3.556 1.00 96.31 73 GLN A N 1
ATOM 588 C CA . GLN A 1 73 ? -10.913 -3.180 4.541 1.00 96.31 73 GLN A CA 1
ATOM 589 C C . GLN A 1 73 ? -10.405 -3.855 5.824 1.00 96.31 73 GLN A C 1
ATOM 591 O O . GLN A 1 73 ? -10.794 -3.497 6.930 1.00 96.31 73 GLN A O 1
ATOM 596 N N . SER A 1 74 ? -9.496 -4.816 5.673 1.00 93.38 74 SER A N 1
ATOM 597 C CA . SER A 1 74 ? -8.697 -5.372 6.759 1.00 93.38 74 SER A CA 1
ATOM 598 C C . SER A 1 74 ? -7.375 -5.853 6.177 1.00 93.38 74 SER A C 1
ATOM 600 O O . SER A 1 74 ? -7.375 -6.599 5.197 1.00 93.38 74 SER A O 1
ATOM 602 N N . ALA A 1 75 ? -6.257 -5.420 6.755 1.00 93.06 75 ALA A N 1
ATOM 603 C CA . ALA A 1 75 ? -4.924 -5.819 6.331 1.00 93.06 75 ALA A CA 1
ATOM 604 C C . ALA A 1 75 ? -4.378 -6.886 7.296 1.00 93.06 75 ALA A C 1
ATOM 606 O O . ALA A 1 75 ? -3.853 -6.537 8.358 1.00 93.06 75 ALA A O 1
ATOM 607 N N . PRO A 1 76 ? -4.478 -8.193 6.972 1.00 93.56 76 PRO A N 1
ATOM 608 C CA . PRO A 1 76 ? -3.900 -9.219 7.829 1.00 93.56 76 PRO A CA 1
ATOM 609 C C . PRO A 1 76 ? -2.377 -9.016 7.932 1.00 93.56 76 PRO A C 1
ATOM 611 O O . PRO A 1 76 ? -1.748 -8.624 6.943 1.00 93.56 76 PRO A O 1
ATOM 614 N N . PRO A 1 77 ? -1.738 -9.335 9.076 1.00 93.81 77 PRO A N 1
ATOM 615 C CA . PRO A 1 77 ? -0.299 -9.122 9.268 1.00 93.81 77 PRO A CA 1
ATOM 616 C C . PRO A 1 77 ? 0.579 -9.713 8.156 1.00 93.81 77 PRO A C 1
ATOM 618 O O . PRO A 1 77 ? 1.591 -9.122 7.780 1.00 93.81 77 PRO A O 1
ATOM 621 N N . ARG A 1 78 ? 0.161 -10.847 7.577 1.00 93.12 78 ARG A N 1
ATOM 622 C CA . ARG A 1 78 ? 0.833 -11.488 6.438 1.00 93.12 78 ARG A CA 1
ATOM 623 C C . ARG A 1 78 ? 0.898 -10.587 5.204 1.00 93.12 78 ARG A C 1
ATOM 625 O O . ARG A 1 78 ? 1.939 -10.557 4.558 1.00 93.12 78 ARG A O 1
ATOM 632 N N . LEU A 1 79 ? -0.167 -9.847 4.887 1.00 95.12 79 LEU A N 1
ATOM 633 C CA . LEU A 1 79 ? -0.202 -8.949 3.731 1.00 95.12 79 LEU A CA 1
ATOM 634 C C . LEU A 1 79 ? 0.847 -7.840 3.883 1.00 95.12 79 LEU A C 1
ATOM 636 O O . LEU A 1 79 ? 1.667 -7.628 2.995 1.00 95.12 79 LEU A O 1
ATOM 640 N N . ILE A 1 80 ? 0.890 -7.199 5.052 1.00 95.62 80 ILE A N 1
ATOM 641 C CA . ILE A 1 80 ? 1.845 -6.122 5.361 1.00 95.62 80 ILE A CA 1
ATOM 642 C C . ILE A 1 80 ? 3.287 -6.653 5.352 1.00 95.62 80 ILE A C 1
ATOM 644 O O . ILE A 1 80 ? 4.191 -6.015 4.801 1.00 95.62 80 ILE A O 1
ATOM 648 N N . ALA A 1 81 ? 3.509 -7.833 5.939 1.00 94.19 81 ALA A N 1
ATOM 649 C CA . ALA A 1 81 ? 4.815 -8.484 5.963 1.00 94.19 81 ALA A CA 1
ATOM 650 C C . ALA A 1 81 ? 5.302 -8.825 4.548 1.00 94.19 81 ALA A C 1
ATOM 652 O O . ALA A 1 81 ? 6.451 -8.539 4.213 1.00 94.19 81 ALA A O 1
ATOM 653 N N . GLN A 1 82 ? 4.425 -9.366 3.700 1.00 93.62 82 GLN A N 1
ATOM 654 C CA . GLN A 1 82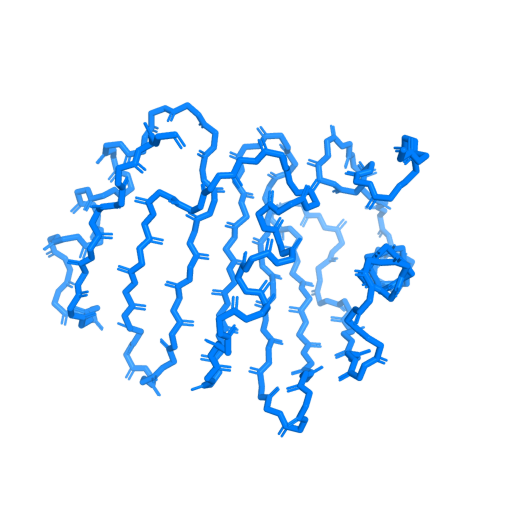 ? 4.764 -9.752 2.334 1.00 93.62 82 GLN A CA 1
ATOM 655 C C . GLN A 1 82 ? 5.042 -8.539 1.441 1.00 93.62 82 GLN A C 1
ATOM 657 O O . GLN A 1 82 ? 6.013 -8.545 0.683 1.00 93.62 82 GLN A O 1
ATOM 662 N N . MET A 1 83 ? 4.248 -7.472 1.581 1.00 94.75 83 MET A N 1
ATOM 663 C CA . MET A 1 83 ? 4.495 -6.195 0.907 1.00 94.75 83 MET A CA 1
ATOM 664 C C . MET A 1 83 ? 5.846 -5.605 1.318 1.00 94.75 83 MET A C 1
ATOM 666 O O . MET A 1 83 ? 6.639 -5.237 0.456 1.00 94.75 83 MET A O 1
ATOM 670 N N . SER A 1 84 ? 6.159 -5.594 2.617 1.00 94.25 84 SER A N 1
ATOM 671 C CA . SER A 1 84 ? 7.449 -5.099 3.120 1.00 94.25 84 SER A CA 1
ATOM 672 C C . SER A 1 84 ? 8.629 -5.945 2.646 1.00 94.25 84 SER A C 1
ATOM 674 O O . SER A 1 84 ? 9.674 -5.411 2.282 1.00 94.25 84 SER A O 1
ATOM 676 N N . TRP A 1 85 ? 8.466 -7.270 2.631 1.00 91.81 85 TRP A N 1
ATOM 677 C CA . TRP A 1 85 ? 9.482 -8.194 2.135 1.00 91.81 85 TRP A CA 1
ATOM 678 C C . TRP A 1 85 ? 9.758 -7.979 0.650 1.00 91.81 85 TRP A C 1
ATOM 680 O O . TRP A 1 85 ? 10.915 -7.923 0.243 1.00 91.81 85 TRP A O 1
ATOM 690 N N . MET A 1 86 ? 8.703 -7.811 -0.148 1.00 91.00 86 MET A N 1
ATOM 691 C CA . MET A 1 86 ? 8.828 -7.517 -1.568 1.00 91.00 86 MET A CA 1
ATOM 692 C C . MET A 1 86 ? 9.512 -6.165 -1.782 1.00 91.00 86 MET A C 1
ATOM 694 O O . MET A 1 86 ? 10.492 -6.128 -2.516 1.00 91.00 86 MET A O 1
ATOM 698 N N . LEU A 1 87 ? 9.041 -5.102 -1.111 1.00 91.62 87 LEU A N 1
ATOM 699 C CA . LEU A 1 87 ? 9.577 -3.732 -1.181 1.00 91.62 87 LEU A CA 1
ATOM 700 C C . LEU A 1 87 ? 11.013 -3.600 -0.663 1.00 91.62 87 LEU A C 1
ATOM 702 O O . LEU A 1 87 ? 11.738 -2.699 -1.082 1.00 91.62 87 LEU A O 1
ATOM 706 N N . GLY A 1 88 ? 11.436 -4.495 0.229 1.00 91.19 88 GLY A N 1
ATOM 707 C CA . GLY A 1 88 ? 12.742 -4.450 0.883 1.00 91.19 88 GLY A CA 1
ATOM 708 C C . GLY A 1 88 ? 12.831 -3.418 2.011 1.00 91.19 88 GLY A C 1
ATOM 709 O O . GLY A 1 88 ? 13.925 -3.146 2.499 1.00 91.19 88 GLY A O 1
ATOM 710 N N . PHE A 1 89 ? 11.707 -2.827 2.426 1.00 92.25 89 PHE A N 1
ATOM 711 C CA . PHE A 1 89 ? 11.620 -1.902 3.556 1.00 92.25 89 PHE A CA 1
ATOM 712 C C . PHE A 1 89 ? 10.225 -1.942 4.192 1.00 92.25 89 PHE A C 1
ATOM 714 O O . PHE A 1 89 ? 9.262 -2.425 3.600 1.00 92.25 89 PHE A O 1
ATOM 721 N N . LYS A 1 90 ? 10.130 -1.473 5.437 1.00 93.38 90 LYS A N 1
ATOM 722 C CA . LYS A 1 90 ? 8.902 -1.490 6.246 1.00 93.38 90 LYS A CA 1
ATOM 723 C C . LYS A 1 90 ? 8.019 -0.266 5.968 1.00 93.38 90 LYS A C 1
ATOM 725 O O . LYS A 1 90 ? 8.542 0.751 5.508 1.00 93.38 90 LYS A O 1
ATOM 730 N N . PRO A 1 91 ? 6.708 -0.332 6.268 1.00 96.06 91 PRO A N 1
ATOM 731 C CA . PRO A 1 91 ? 5.858 0.848 6.220 1.00 96.06 91 PRO A CA 1
ATOM 732 C C . PRO A 1 91 ? 6.332 1.865 7.263 1.00 96.06 91 PRO A C 1
ATOM 734 O O . PRO A 1 91 ? 6.764 1.493 8.354 1.00 96.06 91 PRO A O 1
ATOM 737 N N . GLY A 1 92 ? 6.249 3.147 6.920 1.00 95.44 92 GLY A N 1
ATOM 738 C CA . GLY A 1 92 ? 6.617 4.253 7.806 1.00 95.44 92 GLY A CA 1
ATOM 739 C C . GLY A 1 92 ? 5.413 4.942 8.447 1.00 95.44 92 GLY A C 1
ATOM 740 O O . GLY A 1 92 ? 5.576 5.651 9.439 1.00 95.44 92 GLY A O 1
ATOM 741 N N . ILE A 1 93 ? 4.215 4.757 7.887 1.00 96.19 93 ILE A N 1
ATOM 742 C CA . ILE A 1 93 ? 2.976 5.385 8.354 1.00 96.19 93 ILE A CA 1
ATOM 743 C C . ILE A 1 93 ? 1.841 4.356 8.292 1.00 96.19 93 ILE A C 1
ATOM 745 O O . ILE A 1 93 ? 1.747 3.578 7.341 1.00 96.19 93 ILE A O 1
ATOM 749 N N . HIS A 1 94 ? 0.983 4.370 9.308 1.00 96.62 94 HIS A N 1
ATOM 750 C CA . HIS A 1 94 ? -0.268 3.621 9.353 1.00 96.62 94 HIS A CA 1
ATOM 751 C C . HIS A 1 94 ? -1.384 4.493 9.932 1.00 96.62 94 HIS A C 1
ATOM 753 O O . HIS A 1 94 ? -1.139 5.258 10.862 1.00 96.62 94 HIS A O 1
ATOM 759 N N . TYR A 1 95 ? -2.596 4.384 9.402 1.00 96.81 95 TYR A N 1
ATOM 760 C CA . TYR A 1 95 ? -3.785 5.062 9.923 1.00 96.81 95 TYR A CA 1
ATOM 761 C C . TYR A 1 95 ? -5.054 4.374 9.414 1.00 96.81 95 TYR A C 1
ATOM 763 O O . TYR A 1 95 ? -4.993 3.512 8.540 1.00 96.81 95 TYR A O 1
ATOM 771 N N . THR A 1 96 ? -6.209 4.784 9.929 1.00 96.81 96 THR A N 1
ATOM 772 C CA . THR A 1 96 ? -7.515 4.400 9.386 1.00 96.81 96 THR A CA 1
ATOM 773 C C . THR A 1 96 ? -8.126 5.590 8.647 1.00 96.81 96 THR A C 1
ATOM 775 O O . THR A 1 96 ? -8.098 6.713 9.153 1.00 96.81 96 THR A O 1
ATOM 778 N N . ASP A 1 97 ? -8.638 5.374 7.435 1.00 94.62 97 ASP A N 1
ATOM 779 C CA . ASP A 1 97 ? -9.288 6.428 6.650 1.00 94.62 97 ASP A CA 1
ATOM 780 C C . ASP A 1 97 ? -10.705 6.760 7.160 1.00 94.62 97 ASP A C 1
ATOM 782 O O . ASP A 1 97 ? -11.241 6.121 8.068 1.00 94.62 97 ASP A O 1
ATOM 786 N N . ASN A 1 98 ? -11.337 7.765 6.554 1.00 92.94 98 ASN A N 1
ATOM 787 C CA . ASN A 1 98 ? -12.698 8.187 6.899 1.00 92.94 98 ASN A CA 1
ATOM 788 C C . ASN A 1 98 ? -13.779 7.127 6.605 1.00 92.94 98 ASN A C 1
ATOM 790 O O . ASN A 1 98 ? -14.910 7.262 7.064 1.00 92.94 98 ASN A O 1
ATOM 794 N N . SER A 1 99 ? -13.442 6.096 5.830 1.00 93.69 99 SER A N 1
ATOM 795 C CA . SER A 1 99 ? -14.311 4.977 5.469 1.00 93.69 99 SER A CA 1
ATOM 796 C C . SER A 1 99 ? -14.093 3.771 6.391 1.00 93.69 99 SER A C 1
ATOM 798 O O . SER A 1 99 ? -14.724 2.734 6.203 1.00 93.69 99 SER A O 1
ATOM 800 N N . GLY A 1 100 ? -13.210 3.885 7.390 1.00 94.56 100 GLY A N 1
ATOM 801 C CA . GLY A 1 100 ? -12.876 2.801 8.309 1.00 94.56 100 GLY A CA 1
ATOM 802 C C . GLY A 1 100 ? -11.878 1.785 7.743 1.00 94.56 100 GLY A C 1
ATOM 803 O O . GLY A 1 100 ? -11.680 0.735 8.351 1.00 94.56 100 GLY A O 1
ATOM 804 N N . HIS A 1 101 ? -11.238 2.066 6.606 1.00 96.88 101 HIS A N 1
ATOM 805 C CA . HIS A 1 101 ? -10.241 1.182 6.008 1.00 96.88 101 HIS A CA 1
ATOM 806 C C . HIS A 1 101 ? -8.851 1.427 6.591 1.00 96.88 101 HIS A C 1
ATOM 808 O O . HIS A 1 101 ? -8.447 2.565 6.825 1.00 96.88 101 HIS A O 1
ATOM 814 N N . GLN A 1 102 ? -8.089 0.352 6.772 1.00 97.50 102 GLN A N 1
ATOM 815 C CA . GLN A 1 102 ? -6.699 0.420 7.208 1.00 97.50 102 GLN A CA 1
ATOM 816 C C . GLN A 1 102 ? -5.808 0.864 6.053 1.00 97.50 102 GLN A C 1
ATOM 818 O O . GLN A 1 102 ? -5.856 0.289 4.962 1.00 97.50 102 GLN A O 1
ATOM 823 N N . VAL A 1 103 ? -4.958 1.851 6.315 1.00 97.88 103 VAL A N 1
ATOM 824 C CA . VAL A 1 103 ? -4.007 2.396 5.355 1.00 97.88 103 VAL A CA 1
ATOM 825 C C . VAL A 1 103 ? -2.587 2.199 5.858 1.00 97.88 103 VAL A C 1
ATOM 827 O O . VAL A 1 103 ? -2.250 2.601 6.969 1.00 97.88 103 VAL A O 1
ATOM 830 N N . TRP A 1 104 ? -1.746 1.605 5.017 1.00 97.94 104 TRP A N 1
ATOM 831 C CA . TRP A 1 104 ? -0.321 1.395 5.262 1.00 97.94 104 TRP A CA 1
ATOM 832 C C . TRP A 1 104 ? 0.483 2.080 4.162 1.00 97.94 104 TRP A C 1
ATOM 834 O O . TRP A 1 104 ? 0.251 1.819 2.981 1.00 97.94 104 TRP A O 1
ATOM 844 N N . GLU A 1 105 ? 1.431 2.940 4.534 1.00 97.62 105 GLU A N 1
ATOM 845 C CA . GLU A 1 105 ? 2.287 3.650 3.579 1.00 97.62 105 GLU A CA 1
ATOM 846 C C . GLU A 1 105 ? 3.760 3.263 3.752 1.00 97.62 105 GLU A C 1
ATOM 848 O O . GLU A 1 105 ? 4.362 3.403 4.822 1.00 97.62 105 GLU A O 1
ATOM 853 N N . TRP A 1 106 ? 4.357 2.817 2.653 1.00 96.56 106 TRP A N 1
ATOM 854 C CA . TRP A 1 106 ? 5.783 2.607 2.459 1.00 96.56 106 TRP A CA 1
ATOM 855 C C . TRP A 1 106 ? 6.337 3.820 1.727 1.00 96.56 106 TRP A C 1
ATOM 857 O O . TRP A 1 106 ? 6.127 3.968 0.529 1.00 96.56 106 TRP A O 1
ATOM 867 N N . VAL A 1 107 ? 7.055 4.686 2.435 1.00 94.62 107 VAL A N 1
ATOM 868 C CA . VAL A 1 107 ? 7.649 5.906 1.871 1.00 94.62 107 VAL A CA 1
ATOM 869 C C . VAL A 1 107 ? 9.166 5.753 1.884 1.00 94.62 107 VAL A C 1
ATOM 871 O O . VAL A 1 107 ? 9.734 5.387 2.915 1.00 94.62 107 VAL A O 1
ATOM 874 N N . ARG A 1 108 ? 9.837 6.007 0.755 1.00 90.62 108 ARG A N 1
ATOM 875 C CA . ARG A 1 108 ? 11.301 6.086 0.714 1.00 90.62 108 ARG A CA 1
ATOM 876 C C . ARG A 1 108 ? 11.761 7.461 1.186 1.00 90.62 108 ARG A C 1
ATOM 878 O O . ARG A 1 108 ? 11.231 8.481 0.763 1.00 90.62 108 ARG A O 1
ATOM 885 N N . GLY A 1 109 ? 12.809 7.477 2.004 1.00 88.06 109 GLY A N 1
ATOM 886 C CA . GLY A 1 109 ? 13.393 8.717 2.511 1.00 88.06 109 GLY A CA 1
ATOM 887 C C . GLY A 1 109 ? 12.586 9.324 3.658 1.00 88.06 109 GLY A C 1
ATOM 888 O O . GLY A 1 109 ? 12.043 8.603 4.495 1.00 88.06 109 GLY A O 1
ATOM 889 N N . ASP A 1 110 ? 12.564 10.654 3.724 1.00 89.06 110 ASP A N 1
ATOM 890 C CA . ASP A 1 110 ? 11.884 11.384 4.791 1.00 89.06 110 ASP A CA 1
ATOM 891 C C . ASP A 1 110 ? 10.367 11.435 4.559 1.00 89.06 110 ASP A C 1
ATOM 893 O O . ASP A 1 110 ? 9.887 11.915 3.536 1.00 89.06 110 ASP A O 1
ATOM 897 N N . ASN A 1 111 ? 9.604 10.968 5.547 1.00 91.69 111 ASN A N 1
ATOM 898 C CA . ASN A 1 111 ? 8.143 10.986 5.542 1.00 91.69 111 ASN A CA 1
ATOM 899 C C . ASN A 1 111 ? 7.542 12.071 6.453 1.00 91.69 111 ASN A C 1
ATOM 901 O O . ASN A 1 111 ? 6.351 12.022 6.752 1.00 91.69 111 ASN A O 1
ATOM 905 N N . THR A 1 112 ? 8.337 13.042 6.915 1.00 92.25 112 THR A N 1
ATOM 906 C CA . THR A 1 112 ? 7.903 14.065 7.881 1.00 92.25 112 THR A CA 1
ATOM 907 C C . THR A 1 112 ? 6.749 14.920 7.362 1.00 92.25 112 THR A C 1
ATOM 909 O O . THR A 1 112 ? 5.766 15.086 8.080 1.00 92.25 112 THR A O 1
ATOM 912 N N . ALA A 1 113 ? 6.810 15.405 6.118 1.00 91.44 113 ALA A N 1
ATOM 913 C CA . ALA A 1 113 ? 5.726 16.204 5.539 1.00 91.44 113 ALA A CA 1
ATOM 914 C C . ALA A 1 113 ? 4.413 15.406 5.454 1.00 91.44 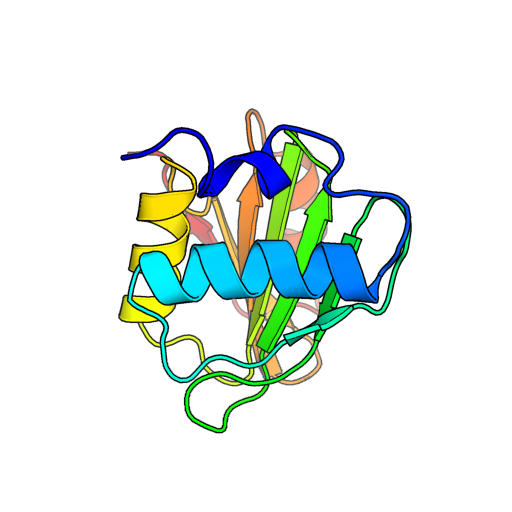113 ALA A C 1
ATOM 916 O O . ALA A 1 113 ? 3.360 15.880 5.877 1.00 91.44 113 ALA A O 1
ATOM 917 N N . ARG A 1 114 ? 4.495 14.150 4.994 1.00 92.94 114 ARG A N 1
ATOM 918 C CA . ARG A 1 114 ? 3.342 13.246 4.922 1.00 92.94 114 ARG A CA 1
ATOM 919 C C . ARG A 1 114 ? 2.777 12.932 6.308 1.00 92.94 114 ARG A C 1
ATOM 921 O O . ARG A 1 114 ? 1.566 12.912 6.496 1.00 92.94 114 ARG A O 1
ATOM 928 N N . TRP A 1 115 ? 3.646 12.735 7.297 1.00 94.44 115 TRP A N 1
ATOM 929 C CA . TRP A 1 115 ? 3.238 12.548 8.685 1.00 94.44 115 TRP A CA 1
ATOM 930 C C . TRP A 1 115 ? 2.514 13.778 9.248 1.00 94.44 115 TRP A C 1
ATOM 932 O O . TRP A 1 115 ? 1.484 13.626 9.902 1.00 94.44 115 TRP A O 1
ATOM 942 N N . MET A 1 116 ? 3.010 14.990 8.985 1.00 93.25 116 MET A N 1
ATOM 943 C CA . MET A 1 116 ? 2.346 16.232 9.402 1.00 93.25 116 MET A CA 1
ATOM 944 C C . MET A 1 116 ? 0.953 16.368 8.777 1.00 93.25 116 MET A C 1
ATOM 946 O O . MET A 1 116 ? 0.005 16.700 9.482 1.00 93.25 116 MET A O 1
ATOM 950 N N . GLU A 1 117 ? 0.811 16.045 7.490 1.00 91.88 117 GLU A N 1
ATOM 951 C CA . GLU A 1 117 ? -0.483 16.053 6.798 1.00 91.88 117 GLU A CA 1
ATOM 952 C C . GLU A 1 117 ? -1.489 15.093 7.451 1.00 91.88 117 GLU A C 1
ATOM 954 O O . GLU A 1 117 ? -2.620 15.477 7.742 1.00 91.88 117 GLU A O 1
ATOM 959 N N . ILE A 1 118 ? -1.073 13.850 7.713 1.00 92.94 118 ILE A N 1
ATOM 960 C CA . ILE A 1 118 ? -1.943 12.831 8.308 1.00 92.94 118 ILE A CA 1
ATOM 961 C C . ILE A 1 118 ? -2.292 13.167 9.761 1.00 92.94 118 ILE A C 1
ATOM 963 O O . ILE A 1 118 ? -3.453 13.097 10.150 1.00 92.94 118 ILE A O 1
ATOM 967 N N . SER A 1 119 ? -1.297 13.531 10.570 1.00 91.19 119 SER A N 1
ATOM 968 C CA . SER A 1 119 ? -1.485 13.809 12.001 1.00 91.19 119 SER A CA 1
ATOM 969 C C . SER A 1 119 ? -2.281 15.090 12.272 1.00 91.19 119 SER A C 1
ATOM 971 O O . SER A 1 119 ? -2.954 15.178 13.296 1.00 91.19 119 SER A O 1
ATOM 973 N N . GLY A 1 120 ? -2.232 16.065 11.359 1.00 89.31 120 GLY A N 1
ATOM 974 C CA . GLY A 1 120 ? -3.000 17.306 11.449 1.00 89.31 120 GLY A CA 1
ATOM 975 C C . GLY A 1 120 ? -4.421 17.221 10.887 1.00 89.31 120 GLY A C 1
ATOM 976 O O . GLY A 1 120 ? -5.178 18.178 11.045 1.00 89.31 120 GLY A O 1
ATOM 977 N N . ASN A 1 121 ? -4.801 16.116 10.236 1.00 90.50 121 ASN A N 1
ATOM 978 C CA . ASN A 1 121 ? -6.106 15.983 9.599 1.00 90.50 121 ASN A CA 1
ATOM 979 C C . ASN A 1 121 ? -7.047 15.060 10.407 1.00 90.50 121 ASN A C 1
ATOM 981 O O . ASN A 1 121 ? -6.833 13.845 10.441 1.00 90.50 121 ASN A O 1
ATOM 985 N N . PRO A 1 122 ? -8.136 15.596 10.996 1.00 89.50 122 PRO A N 1
ATOM 986 C CA . PRO A 1 122 ? -9.051 14.823 11.836 1.00 89.50 122 PRO A CA 1
ATOM 987 C C . PRO A 1 122 ? -9.873 13.778 11.068 1.00 89.50 122 PRO A C 1
ATOM 989 O O . PRO A 1 122 ? -10.553 12.970 11.695 1.00 89.50 122 PRO A O 1
ATOM 992 N N . THR A 1 123 ? -9.840 13.765 9.729 1.00 92.69 123 THR A N 1
ATOM 993 C CA . THR A 1 123 ? -10.503 12.714 8.942 1.00 92.69 123 THR A CA 1
ATOM 994 C C . THR A 1 123 ? -9.819 11.356 9.063 1.00 92.69 123 THR A C 1
ATOM 996 O O . THR A 1 123 ? -10.424 10.347 8.708 1.00 92.69 123 THR A O 1
ATOM 999 N N . TYR A 1 124 ? -8.558 11.324 9.502 1.00 93.06 124 TYR A N 1
ATOM 1000 C CA . TYR A 1 124 ? -7.805 10.092 9.701 1.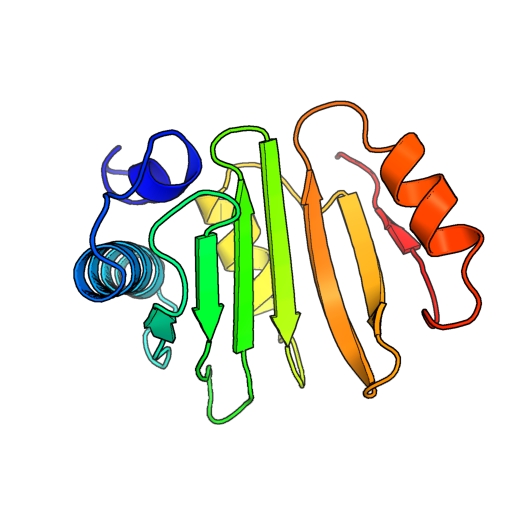00 93.06 124 TYR A CA 1
ATOM 1001 C C . TYR A 1 124 ? -7.819 9.695 11.172 1.00 93.06 124 TYR A C 1
ATOM 1003 O O . TYR A 1 124 ? -7.583 10.509 12.063 1.00 93.06 124 TYR A O 1
ATOM 1011 N N . LEU A 1 125 ? -8.077 8.418 11.427 1.00 93.00 125 LEU A N 1
ATOM 1012 C CA . LEU A 1 125 ? -8.177 7.883 12.776 1.00 93.00 125 LEU A CA 1
ATOM 1013 C C . LEU A 1 125 ? -6.897 7.138 13.146 1.00 93.00 125 LEU A C 1
ATOM 1015 O O . LEU A 1 125 ? -6.300 6.437 12.326 1.00 93.00 125 LEU A O 1
ATOM 1019 N N . SER A 1 126 ? -6.503 7.282 14.412 1.00 91.25 126 SER A N 1
ATOM 1020 C CA . SER A 1 126 ? -5.367 6.580 15.023 1.00 91.25 126 SER A CA 1
ATOM 1021 C C . SER A 1 126 ? -4.076 6.597 14.182 1.00 91.25 126 SER A C 1
ATOM 1023 O O . SER A 1 126 ? -3.480 5.536 13.971 1.00 91.25 126 SER A O 1
ATOM 1025 N N . PRO A 1 127 ? -3.620 7.767 13.687 1.00 94.69 127 PRO A N 1
ATOM 1026 C CA . PRO A 1 127 ? -2.401 7.828 12.900 1.00 94.69 127 PRO A CA 1
ATOM 1027 C C . PRO A 1 127 ? -1.185 7.418 13.736 1.00 94.69 127 PRO A C 1
ATOM 1029 O O . PRO A 1 127 ? -1.002 7.856 14.872 1.00 94.69 127 PRO A O 1
ATOM 1032 N N . ALA A 1 128 ? -0.331 6.586 13.151 1.00 93.94 128 ALA A N 1
ATOM 1033 C CA . ALA A 1 128 ? 0.880 6.066 13.758 1.00 93.94 128 ALA A CA 1
ATOM 1034 C C . ALA A 1 128 ? 2.069 6.242 12.810 1.00 93.94 128 ALA A C 1
ATOM 1036 O O . ALA A 1 128 ? 2.041 5.804 11.656 1.00 93.94 128 ALA A O 1
ATOM 1037 N N . ARG A 1 129 ? 3.145 6.849 13.321 1.00 93.69 129 ARG A N 1
ATOM 1038 C CA . ARG A 1 129 ? 4.449 6.883 12.655 1.00 93.69 129 ARG A CA 1
ATOM 1039 C C . ARG A 1 129 ? 5.250 5.669 13.105 1.00 93.69 129 ARG A C 1
ATOM 1041 O O . ARG A 1 129 ? 5.507 5.498 14.295 1.00 93.69 129 ARG A O 1
ATOM 1048 N N . LEU A 1 130 ? 5.618 4.816 12.160 1.00 91.38 130 LEU A N 1
ATOM 1049 C CA . LEU A 1 130 ? 6.273 3.546 12.440 1.00 91.38 130 LEU A CA 1
ATOM 1050 C C . LEU A 1 130 ? 7.799 3.708 12.381 1.00 91.38 130 LEU A C 1
ATOM 1052 O O . LEU A 1 130 ? 8.312 4.395 11.494 1.00 91.38 130 LEU A O 1
ATOM 1056 N N . PRO A 1 131 ? 8.547 3.094 13.315 1.00 78.94 131 PRO A N 1
ATOM 1057 C CA . PRO A 1 131 ? 9.996 3.194 13.329 1.00 78.94 131 PRO A CA 1
ATOM 1058 C C . PRO A 1 131 ? 10.611 2.418 12.160 1.00 78.94 131 PRO A C 1
ATOM 1060 O O . PRO A 1 131 ? 10.303 1.244 11.938 1.00 78.94 131 PRO A O 1
ATOM 1063 N N . VAL A 1 132 ? 11.552 3.056 11.465 1.00 66.19 132 VAL A N 1
ATOM 1064 C CA . VAL A 1 132 ? 12.419 2.404 10.479 1.00 66.19 132 VAL A CA 1
ATOM 1065 C C . VAL A 1 132 ? 13.477 1.611 11.256 1.00 66.19 132 VAL A C 1
ATOM 1067 O O . VAL A 1 132 ? 14.480 2.171 11.688 1.00 66.19 132 VAL A O 1
ATOM 1070 N N . LYS A 1 133 ? 13.211 0.331 11.535 1.00 54.94 133 LYS A N 1
ATOM 1071 C CA . LYS A 1 133 ? 14.207 -0.620 12.062 1.00 54.94 133 LYS A CA 1
ATOM 1072 C C . 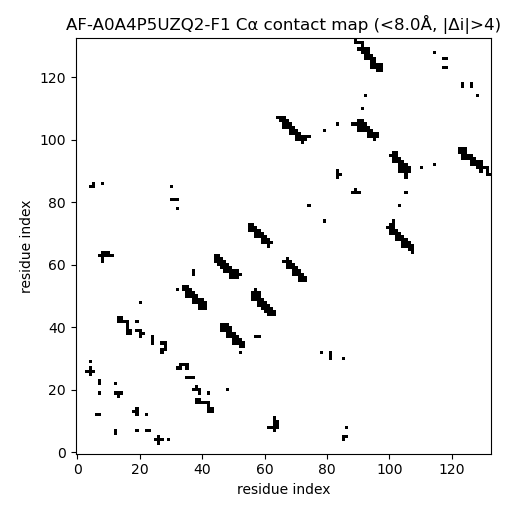LYS A 1 133 ? 14.627 -1.595 10.982 1.00 54.94 133 LYS A C 1
ATOM 1074 O O . LYS A 1 133 ? 13.707 -2.286 10.471 1.00 54.94 133 LYS A O 1
#

Sequence (133 aa):
MSKLSISWFYTSPGDNAHRVAERVRQALWTSGLTDLWLDGTSTSAPYKLTGNYEGRMLELDWTPTEWLRMRAQSAPPRLIAQMSWMLGFKPGIHYTDNSGHQVWEWVRGDNTARWMEISGNPTYLSPARLPVK

Secondary structure (DSSP, 8-state):
--TTTTHHHHS---S-HHHHHHHHHHHHHHTT-TTEEEEE--SSSSEEEEEEETTEEEEEEEETTTEEEEEESS--HHHHHHHHHHHTS--SEEEE-TTS-EEEEEESS--HHHHHHHHT-TTSEEEEEPP--

Radius of gyration: 14.13 Å; Cα contacts (8 Å, |Δi|>4): 246; chains: 1; bounding box: 29×33×35 Å

pLDDT: mean 91.2, std 8.96, range [47.66, 98.0]

Mean predicted aligned error: 4.2 Å

Solvent-accessible surface area (backbone atoms only — not comparable to full-atom values): 7208 Å² total; per-residue (Å²): 132,68,77,71,57,49,40,61,47,67,35,88,55,58,72,44,22,63,59,31,24,51,56,51,46,54,25,42,36,76,70,66,50,65,66,52,49,59,44,38,80,34,45,50,81,64,33,34,33,44,40,32,43,82,92,31,50,33,34,40,39,32,38,61,70,44,35,38,38,37,42,18,64,67,74,55,69,64,58,59,51,49,51,23,62,64,72,73,51,66,53,40,36,36,32,24,45,81,85,66,26,40,34,42,28,34,55,59,81,87,53,62,71,61,48,52,56,51,72,72,34,86,62,43,43,79,68,41,82,44,80,94,123

Foldseek 3Di:
DPPQLQCVQADPQAQDQASSQVSPLVSLVVLPQVQDHWGWDGRDPQTKIWDDGPNWTWIWTHDHPFKIKIWTLDQDPVNQVSVCVSVVWHFQKWWAALVRIIMTMDGPDDCVVVLCVQVVDPRIHPIDGDDGD